Protein AF-A0A957KKW7-F1 (afdb_monomer_lite)

Radius of gyration: 15.67 Å; chains: 1; bounding box: 42×32×41 Å

Secondary structure (DSSP, 8-state):
-----EEE-SSSS------STT--PPP-TT-EEEEEE--EETTTEE--EEEEEEE--HHHHHHHHHH-HHHHHHHHHHHHHHHHTS--PPPTTEEE--SSTT-B---TT-TT--B----

Sequence (119 aa):
IFLNPGHLIHYDEWLSSPIYEGSDIPLASGMVFQVDVIPFSTTYSSTRMEDGVALADARLRQKLAEAYPAAWARIEARRTFMAGVLGIPLPEEVLPLSNMPAIISPFLLAPRQVLALQS

Foldseek 3Di:
DADDQKAWDDVHRHDGRQDDPPRPDDDDAATKIWGWDWDA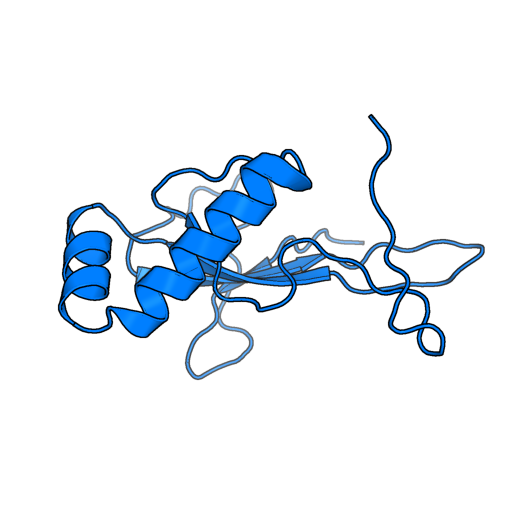DPVLGIWTQIWIKGFHDPVRLVVCCVPPVVQNVVQVVVQCCCCVPQVHHDDPRIGTNDPQHPWTDSPPPCNVDTDHDDD

pLDDT: mean 89.54, std 10.11, range [48.0, 98.69]

Structure (mmCIF, N/CA/C/O backbone):
data_AF-A0A957KKW7-F1
#
_entry.id   AF-A0A957KKW7-F1
#
loop_
_atom_site.group_PDB
_atom_site.id
_atom_site.type_symbol
_atom_site.label_atom_id
_atom_site.label_alt_id
_atom_site.label_comp_id
_atom_site.label_asym_id
_atom_site.label_entity_id
_atom_site.label_seq_id
_atom_site.pdbx_PDB_ins_code
_atom_site.Cartn_x
_atom_site.Cartn_y
_atom_site.Cartn_z
_atom_site.occupancy
_atom_site.B_iso_or_equiv
_atom_site.auth_seq_id
_atom_site.auth_comp_id
_atom_site.auth_asym_id
_atom_site.auth_atom_id
_atom_site.pdbx_PDB_model_num
ATOM 1 N N . ILE A 1 1 ? 19.321 11.014 -3.606 1.00 48.00 1 ILE A N 1
ATOM 2 C CA . ILE A 1 1 ? 17.949 10.501 -3.814 1.00 48.00 1 ILE A CA 1
ATOM 3 C C . ILE A 1 1 ? 17.382 10.290 -2.425 1.00 48.00 1 ILE A C 1
ATOM 5 O O . ILE A 1 1 ? 17.964 9.509 -1.685 1.00 48.00 1 ILE A O 1
ATOM 9 N N . PHE A 1 2 ? 16.372 11.064 -2.029 1.00 60.16 2 PHE A N 1
ATOM 10 C CA . PHE A 1 2 ? 15.641 10.792 -0.792 1.00 60.16 2 PHE A CA 1
ATOM 11 C C . PHE A 1 2 ? 14.684 9.636 -1.089 1.00 60.16 2 PHE A C 1
ATOM 13 O O . PHE A 1 2 ? 13.976 9.681 -2.093 1.00 60.16 2 PHE A O 1
ATOM 20 N N . LEU A 1 3 ? 14.729 8.574 -0.286 1.00 63.72 3 LEU A N 1
ATOM 21 C CA . LEU A 1 3 ? 13.778 7.474 -0.395 1.00 63.72 3 LEU A CA 1
ATOM 22 C C . LEU A 1 3 ? 12.431 7.980 0.130 1.00 63.72 3 LEU A C 1
ATOM 24 O O . LEU A 1 3 ? 12.318 8.257 1.320 1.00 63.72 3 LEU A O 1
ATOM 28 N N . ASN A 1 4 ? 11.439 8.118 -0.748 1.00 73.38 4 ASN A N 1
ATOM 29 C CA . ASN A 1 4 ? 10.044 8.271 -0.350 1.00 73.38 4 ASN A CA 1
ATOM 30 C C . ASN A 1 4 ? 9.372 6.908 -0.547 1.00 73.38 4 ASN A C 1
ATOM 32 O O . ASN A 1 4 ? 9.022 6.584 -1.672 1.00 73.38 4 ASN A O 1
ATOM 36 N N . PRO A 1 5 ? 9.245 6.072 0.491 1.00 80.06 5 PRO A N 1
ATOM 37 C CA . PRO A 1 5 ? 8.602 4.767 0.345 1.00 80.06 5 PRO A CA 1
ATOM 38 C C . PRO A 1 5 ? 7.077 4.880 0.176 1.00 80.06 5 PRO A C 1
ATOM 40 O O . PRO A 1 5 ? 6.417 3.886 -0.130 1.00 80.06 5 PRO A O 1
ATOM 43 N N . GLY A 1 6 ? 6.511 6.071 0.383 1.00 89.94 6 GLY A N 1
ATOM 44 C CA . GLY A 1 6 ? 5.095 6.336 0.218 1.00 89.94 6 GLY A CA 1
ATOM 45 C C . GLY A 1 6 ? 4.608 7.517 1.049 1.00 89.94 6 GLY A C 1
ATOM 46 O O . GLY A 1 6 ? 5.322 8.069 1.889 1.00 89.94 6 GLY A O 1
ATOM 47 N N . HIS A 1 7 ? 3.355 7.894 0.839 1.00 93.94 7 HIS A N 1
ATOM 48 C CA . HIS A 1 7 ? 2.726 9.028 1.505 1.00 93.94 7 HIS A CA 1
ATOM 49 C C . HIS A 1 7 ? 1.245 8.787 1.770 1.00 93.94 7 HIS A C 1
ATOM 51 O O . HIS A 1 7 ? 0.618 7.923 1.163 1.00 93.94 7 HIS A O 1
ATOM 57 N N . LEU A 1 8 ? 0.682 9.576 2.682 1.00 95.75 8 LEU A N 1
ATOM 58 C CA . LEU A 1 8 ? -0.753 9.619 2.905 1.00 95.75 8 LEU A CA 1
ATOM 59 C C . LEU A 1 8 ? -1.464 10.185 1.673 1.00 95.75 8 LEU A C 1
ATOM 61 O O . LEU A 1 8 ? -0.993 11.146 1.055 1.00 95.75 8 LEU A O 1
ATOM 65 N N . ILE A 1 9 ? -2.618 9.594 1.375 1.00 95.44 9 ILE A N 1
ATOM 66 C CA . ILE A 1 9 ? -3.528 9.994 0.299 1.00 95.44 9 ILE A CA 1
ATOM 67 C C . ILE A 1 9 ? -4.945 10.164 0.842 1.00 95.44 9 ILE A C 1
ATOM 69 O O . ILE A 1 9 ? -5.341 9.504 1.807 1.00 95.44 9 ILE A O 1
ATOM 73 N N . HIS A 1 10 ? -5.727 11.040 0.216 1.00 92.88 10 HIS A N 1
ATOM 74 C CA . HIS A 1 10 ? -7.162 11.167 0.467 1.00 92.88 10 HIS A CA 1
ATOM 75 C C . HIS A 1 10 ? -7.849 11.766 -0.772 1.00 92.88 10 HIS A C 1
ATOM 77 O O . HIS A 1 10 ? -7.679 11.275 -1.881 1.00 92.88 10 HIS A O 1
ATOM 83 N N . TYR A 1 11 ? -8.624 12.837 -0.597 1.00 92.75 11 TYR A N 1
ATOM 84 C CA . TYR A 1 11 ? -9.139 13.664 -1.691 1.00 92.75 11 TYR A CA 1
ATOM 85 C C . TYR A 1 11 ? -8.039 14.478 -2.380 1.00 92.75 11 TYR A C 1
ATOM 87 O O . TYR A 1 11 ? -8.268 14.983 -3.474 1.00 92.75 11 TYR A O 1
ATOM 95 N N . ASP A 1 12 ? -6.877 14.600 -1.737 1.00 92.12 12 ASP A N 1
ATOM 96 C CA . ASP A 1 12 ? -5.642 15.082 -2.342 1.00 92.12 12 ASP A CA 1
ATOM 97 C C . ASP A 1 12 ? -4.718 13.884 -2.600 1.00 92.12 12 ASP A C 1
ATOM 99 O O . ASP A 1 12 ? -4.719 12.917 -1.825 1.00 92.12 12 ASP A O 1
ATOM 103 N N . GLU A 1 13 ? -3.945 13.966 -3.681 1.00 88.12 13 GLU A N 1
ATOM 104 C CA . GLU A 1 13 ? -2.938 12.973 -4.034 1.00 88.12 13 GLU A CA 1
ATOM 105 C C . GLU A 1 13 ? -1.824 12.971 -2.992 1.00 88.12 13 GLU A C 1
ATOM 107 O O . GLU A 1 13 ? -1.450 11.901 -2.533 1.00 88.12 13 GLU A O 1
ATOM 112 N N . TRP A 1 14 ? -1.337 14.135 -2.545 1.00 91.00 14 TRP A N 1
ATOM 113 C CA . TRP A 1 14 ? -0.183 14.183 -1.647 1.00 91.00 14 TRP A CA 1
ATOM 114 C C . TRP A 1 14 ? -0.437 15.021 -0.397 1.00 91.00 14 TRP A C 1
ATOM 116 O O . TRP A 1 14 ? -0.319 16.243 -0.406 1.00 91.00 14 TRP A O 1
ATOM 126 N N . LEU A 1 15 ? -0.761 14.348 0.712 1.00 91.31 15 LEU A N 1
ATOM 127 C CA . LEU A 1 15 ? -1.001 15.019 1.993 1.00 91.31 15 LEU A CA 1
ATOM 128 C C . LEU A 1 15 ? 0.295 15.253 2.779 1.00 91.31 15 LEU A C 1
ATOM 130 O O . LEU A 1 15 ? 0.697 16.385 3.034 1.00 91.31 15 LEU A O 1
ATOM 134 N N . SER A 1 16 ? 0.926 14.165 3.218 1.00 89.88 16 SER A N 1
ATOM 135 C CA . SER A 1 16 ? 2.176 14.161 3.980 1.00 89.88 16 SER A CA 1
ATOM 136 C C . SER A 1 16 ? 2.739 12.741 4.035 1.00 89.88 16 SER A C 1
ATOM 138 O O . SER A 1 16 ? 2.011 11.772 3.818 1.00 89.88 16 SER A O 1
ATOM 140 N N . SER A 1 17 ? 4.032 12.586 4.325 1.00 91.69 17 SER A N 1
ATOM 141 C CA . SER A 1 17 ? 4.619 11.265 4.562 1.00 91.69 17 SER A CA 1
ATOM 142 C C . SER A 1 17 ? 5.040 11.121 6.025 1.00 91.69 17 SER A C 1
ATOM 144 O O . SER A 1 17 ? 5.938 11.842 6.463 1.00 91.69 17 SER A O 1
ATOM 146 N N . PRO A 1 18 ? 4.434 10.190 6.787 1.00 92.00 18 PRO A N 1
ATOM 147 C CA . PRO A 1 18 ? 4.941 9.800 8.096 1.00 92.00 18 PRO A CA 1
ATOM 148 C C . PRO A 1 18 ? 6.099 8.793 7.993 1.00 92.00 18 PRO A C 1
ATOM 150 O O . PRO A 1 18 ? 6.545 8.290 9.020 1.00 92.00 18 PRO A O 1
ATOM 153 N N . ILE A 1 19 ? 6.573 8.453 6.786 1.00 89.94 19 ILE A N 1
ATOM 154 C CA . ILE A 1 19 ? 7.589 7.419 6.577 1.00 89.94 19 ILE A CA 1
ATOM 155 C C . ILE A 1 19 ? 8.925 8.066 6.207 1.00 89.94 19 ILE A C 1
ATOM 157 O O . ILE A 1 19 ? 9.193 8.390 5.053 1.00 89.94 19 ILE A O 1
ATOM 161 N N . TYR A 1 20 ? 9.777 8.234 7.210 1.00 87.69 20 TYR A N 1
AT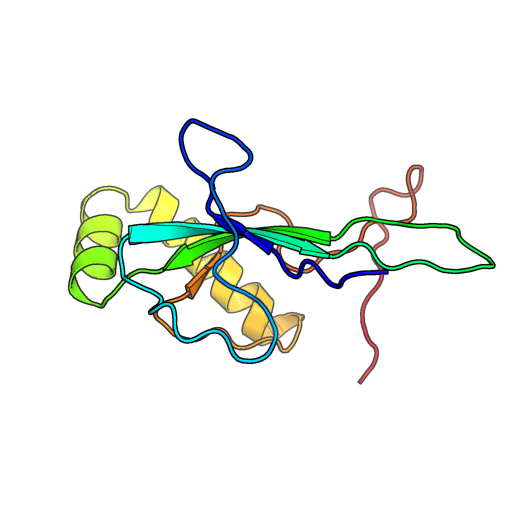OM 162 C CA . TYR A 1 20 ? 11.148 8.717 7.074 1.00 87.69 20 TYR A CA 1
ATOM 163 C C . TYR A 1 20 ? 12.018 8.131 8.193 1.00 87.69 20 TYR A C 1
ATOM 165 O O . TYR A 1 20 ? 11.512 7.579 9.174 1.00 87.69 20 TYR A O 1
ATOM 173 N N . GLU A 1 21 ? 13.339 8.215 8.034 1.00 87.94 21 GLU A N 1
ATOM 174 C CA . GLU A 1 21 ? 14.289 7.696 9.019 1.00 87.94 21 GLU A CA 1
ATOM 175 C C . GLU A 1 21 ? 14.094 8.376 10.383 1.00 87.94 21 GLU A C 1
ATOM 177 O O . GLU A 1 21 ? 14.138 9.599 10.490 1.00 87.94 21 GLU A O 1
ATOM 182 N N . GLY A 1 22 ? 13.860 7.574 11.425 1.00 91.00 22 GLY A N 1
ATOM 183 C CA . GLY A 1 22 ? 13.615 8.079 12.778 1.00 91.00 22 GLY A CA 1
ATOM 184 C C . GLY A 1 22 ? 12.222 8.678 13.007 1.00 91.00 22 GLY A C 1
ATOM 185 O O . GLY A 1 22 ? 12.046 9.380 13.998 1.00 91.00 22 GLY A O 1
ATOM 186 N N . SER A 1 23 ? 11.245 8.424 12.125 1.00 91.19 23 SER A N 1
ATOM 187 C CA . SER A 1 23 ? 9.868 8.899 12.316 1.00 91.19 23 SER A CA 1
ATOM 188 C C . SER A 1 23 ? 9.253 8.391 13.622 1.00 91.19 23 SER A C 1
ATOM 190 O O . SER A 1 23 ? 9.244 7.191 13.900 1.00 91.19 23 SER A O 1
ATOM 192 N N . ASP A 1 24 ? 8.712 9.323 14.403 1.00 95.00 24 ASP A N 1
ATOM 193 C CA . ASP A 1 24 ? 7.942 9.104 15.627 1.00 95.00 24 ASP A CA 1
ATOM 194 C C . ASP A 1 24 ? 6.433 9.327 15.415 1.00 95.00 24 ASP A C 1
ATOM 196 O O . ASP A 1 24 ? 5.645 9.244 16.360 1.00 95.00 24 ASP A O 1
ATOM 200 N N . ILE A 1 25 ? 6.012 9.581 14.170 1.00 94.00 25 ILE A N 1
ATOM 201 C CA . ILE A 1 25 ? 4.609 9.807 13.828 1.00 94.00 25 ILE A CA 1
ATOM 202 C C . ILE A 1 25 ? 3.865 8.464 13.859 1.00 94.00 25 ILE A C 1
ATOM 204 O O . ILE A 1 25 ? 4.179 7.564 13.073 1.00 94.00 25 ILE A O 1
ATOM 208 N N . PRO A 1 26 ? 2.849 8.303 14.726 1.00 94.19 26 PRO A N 1
ATOM 209 C CA . PRO A 1 26 ? 2.132 7.044 14.839 1.00 94.19 26 PRO A CA 1
ATOM 210 C C . PRO A 1 26 ? 1.271 6.785 13.601 1.00 94.19 26 PRO A C 1
ATOM 212 O O . PRO A 1 26 ? 0.518 7.650 13.145 1.00 94.19 26 PRO A O 1
ATOM 215 N N . LEU A 1 27 ? 1.330 5.551 13.105 1.00 95.06 27 LEU A N 1
ATOM 216 C CA . LEU A 1 27 ? 0.408 5.059 12.089 1.00 95.06 27 LEU A CA 1
ATOM 217 C C . LEU A 1 27 ? -0.898 4.617 12.751 1.00 95.06 27 LEU A C 1
ATOM 219 O O . LEU A 1 27 ? -0.882 3.940 13.780 1.00 95.06 27 LEU A O 1
ATOM 223 N N . ALA A 1 28 ? -2.032 4.995 12.166 1.00 96.38 28 ALA A N 1
ATOM 224 C CA . ALA A 1 28 ? -3.341 4.775 12.767 1.00 96.38 28 ALA A CA 1
ATOM 225 C C . ALA A 1 28 ? -4.350 4.165 11.790 1.00 96.38 28 ALA A C 1
ATOM 227 O O . ALA A 1 28 ? -4.300 4.369 10.577 1.00 96.38 28 ALA A O 1
ATOM 228 N N . SER A 1 29 ? -5.315 3.448 12.364 1.00 98.25 29 SER A N 1
ATOM 229 C CA . SER A 1 29 ? -6.504 2.952 11.670 1.00 98.25 29 SER A CA 1
ATOM 230 C C . SER A 1 29 ? -7.239 4.094 10.960 1.00 98.25 29 SER A C 1
ATOM 232 O O . SER A 1 29 ? -7.460 5.158 11.538 1.00 98.25 29 SER A O 1
ATOM 234 N N . GLY A 1 30 ? -7.616 3.872 9.702 1.00 97.12 30 GLY A N 1
ATOM 235 C CA . GLY A 1 30 ? -8.246 4.857 8.825 1.00 97.12 30 GLY A CA 1
ATOM 236 C C . GLY A 1 30 ? -7.273 5.642 7.942 1.00 97.12 30 GLY A C 1
ATOM 237 O O . GLY A 1 30 ? -7.727 6.308 7.014 1.00 97.12 30 GLY A O 1
ATOM 238 N N . MET A 1 31 ? -5.959 5.554 8.172 1.00 97.25 31 MET A N 1
ATOM 239 C CA . MET A 1 31 ? -4.977 6.134 7.255 1.00 97.25 31 MET A CA 1
ATOM 240 C C . MET A 1 31 ? -4.922 5.347 5.943 1.00 97.25 31 MET A C 1
ATOM 242 O O . MET A 1 31 ? -4.950 4.115 5.942 1.00 97.25 31 MET A O 1
ATOM 246 N N . VAL A 1 32 ? -4.805 6.066 4.828 1.00 97.12 32 VAL A N 1
ATOM 247 C CA . VAL A 1 32 ? -4.644 5.494 3.488 1.00 97.12 32 VAL A CA 1
ATOM 248 C C . VAL A 1 32 ? -3.337 6.005 2.908 1.00 97.12 32 VAL A C 1
ATOM 250 O O . VAL A 1 32 ? -3.036 7.192 3.006 1.00 97.12 32 VAL A O 1
ATOM 253 N N . PHE A 1 33 ? -2.570 5.098 2.323 1.00 95.88 33 PHE A N 1
ATOM 254 C CA . PHE A 1 33 ? -1.251 5.354 1.779 1.00 95.88 33 PHE A CA 1
ATOM 255 C C . PHE A 1 33 ? -1.198 5.008 0.302 1.00 95.88 33 PHE A C 1
ATOM 257 O O . PHE A 1 33 ? -1.767 4.004 -0.131 1.00 95.88 33 PHE A O 1
ATOM 264 N N . GLN A 1 34 ? -0.431 5.803 -0.427 1.00 94.25 34 GLN A N 1
ATOM 265 C CA . GLN A 1 34 ? 0.202 5.391 -1.662 1.00 94.25 34 GLN A CA 1
ATOM 266 C C . GLN A 1 34 ? 1.608 4.915 -1.318 1.00 94.25 34 GLN A C 1
ATOM 268 O O . GLN A 1 34 ? 2.416 5.666 -0.778 1.00 94.25 34 GLN A O 1
ATOM 273 N N . VAL A 1 35 ? 1.877 3.650 -1.602 1.00 92.25 35 VAL A N 1
ATOM 274 C CA . VAL A 1 35 ? 3.226 3.119 -1.768 1.00 92.25 35 VAL A CA 1
ATOM 275 C C . VAL A 1 35 ? 3.745 3.670 -3.088 1.00 92.25 35 VAL A C 1
ATOM 277 O O . VAL A 1 35 ? 3.050 3.554 -4.094 1.00 92.25 35 VAL A O 1
ATOM 280 N N . ASP A 1 36 ? 4.929 4.274 -3.077 1.00 89.12 36 ASP A N 1
ATOM 281 C CA . ASP A 1 36 ? 5.501 4.973 -4.233 1.00 89.12 36 ASP A CA 1
ATOM 282 C C . ASP A 1 36 ? 6.960 4.548 -4.437 1.00 89.12 36 ASP A C 1
ATOM 284 O O . ASP A 1 36 ? 7.909 5.215 -4.027 1.00 89.12 36 ASP A O 1
ATOM 288 N N . VAL A 1 37 ? 7.156 3.350 -4.992 1.00 86.38 37 VAL A N 1
ATOM 289 C CA . VAL A 1 37 ? 8.488 2.759 -5.156 1.00 86.38 37 VAL A CA 1
ATOM 290 C C . VAL A 1 37 ? 8.904 2.831 -6.620 1.00 86.38 37 VAL A C 1
ATOM 292 O O . VAL A 1 37 ? 8.332 2.175 -7.488 1.00 86.38 37 VAL A O 1
ATOM 295 N N . ILE A 1 38 ? 9.959 3.599 -6.895 1.00 85.56 38 ILE A N 1
ATOM 296 C CA . ILE A 1 38 ? 10.468 3.839 -8.252 1.00 85.56 38 ILE A CA 1
ATOM 297 C C . ILE A 1 38 ? 11.881 3.251 -8.387 1.00 85.56 38 ILE A C 1
ATOM 299 O O . ILE A 1 38 ? 12.872 3.954 -8.157 1.00 85.56 38 ILE A O 1
ATOM 303 N N . PRO A 1 39 ? 12.023 1.958 -8.731 1.00 79.31 39 PRO A N 1
ATOM 304 C CA . PRO A 1 39 ? 13.328 1.379 -9.017 1.00 79.31 39 PRO A CA 1
ATOM 305 C C . PRO A 1 39 ? 13.951 2.006 -10.269 1.00 79.31 39 PRO A C 1
ATOM 307 O O . PRO A 1 39 ? 13.276 2.282 -11.264 1.00 79.31 39 PRO A O 1
ATOM 310 N N . PHE A 1 40 ? 15.271 2.183 -10.232 1.00 84.56 40 PHE A N 1
ATOM 311 C CA . PHE A 1 40 ? 16.060 2.706 -11.343 1.00 84.56 40 PHE A CA 1
ATOM 312 C C . PHE A 1 40 ? 17.150 1.715 -11.762 1.00 84.56 40 PHE A C 1
ATOM 314 O O . PHE A 1 40 ? 17.884 1.190 -10.926 1.00 84.56 40 PHE A O 1
ATOM 321 N N . SER A 1 41 ? 17.286 1.507 -13.071 1.00 82.38 41 SER A N 1
ATOM 322 C CA . SER A 1 41 ? 18.373 0.764 -13.705 1.00 82.38 41 SER A CA 1
ATOM 323 C C . SER A 1 41 ? 19.100 1.658 -14.709 1.00 82.38 41 SER A C 1
ATOM 325 O O . SER A 1 41 ? 18.470 2.315 -15.533 1.00 82.38 41 SER A O 1
ATOM 327 N N . THR A 1 42 ? 20.433 1.634 -14.715 1.00 88.12 42 THR A N 1
ATOM 328 C CA . THR A 1 42 ? 21.229 2.318 -15.752 1.00 88.12 42 THR A CA 1
ATOM 329 C C . THR A 1 42 ? 21.073 1.681 -17.136 1.00 88.12 42 THR A C 1
ATOM 331 O O . THR A 1 42 ? 21.320 2.344 -18.138 1.00 88.12 42 THR A O 1
ATOM 334 N N . THR A 1 43 ? 20.651 0.415 -17.206 1.00 87.00 43 THR A N 1
ATOM 335 C CA . THR A 1 43 ? 20.418 -0.317 -18.460 1.00 87.00 43 THR A CA 1
ATOM 336 C C . THR A 1 43 ? 18.980 -0.168 -18.951 1.00 87.00 43 THR A C 1
ATOM 338 O O . THR A 1 43 ? 18.760 0.023 -20.143 1.00 87.00 43 THR A O 1
ATOM 341 N N . TYR A 1 44 ? 18.004 -0.251 -18.041 1.00 79.38 44 TYR A N 1
ATOM 342 C CA . TYR A 1 44 ? 16.577 -0.333 -18.385 1.00 79.38 44 TYR A CA 1
ATOM 343 C C . TYR A 1 44 ? 15.760 0.906 -17.990 1.00 79.38 44 TYR A C 1
ATOM 345 O O . TYR A 1 44 ? 14.540 0.896 -18.125 1.00 79.38 44 TYR A O 1
ATOM 353 N N . SER A 1 45 ? 16.416 1.984 -17.544 1.00 84.81 45 SER A N 1
ATOM 354 C CA . SER A 1 45 ? 15.775 3.187 -16.994 1.00 84.81 45 SER A CA 1
ATOM 355 C C . SER A 1 45 ? 14.942 2.887 -15.734 1.00 84.81 45 SER A C 1
ATOM 357 O O . SER A 1 45 ? 15.188 1.898 -15.036 1.00 84.81 45 SER A O 1
ATOM 359 N N . SER A 1 46 ? 14.009 3.774 -15.383 1.00 84.19 46 SER A N 1
ATOM 360 C CA . SER A 1 46 ? 13.091 3.593 -14.260 1.00 84.19 46 SER A CA 1
ATOM 361 C C . SER A 1 46 ? 11.784 2.915 -14.654 1.00 84.19 46 SER A C 1
ATOM 363 O O . SER A 1 46 ? 11.283 3.025 -15.773 1.00 84.19 46 SER A O 1
ATOM 365 N N . THR A 1 47 ? 11.198 2.244 -13.673 1.00 84.69 47 THR A N 1
ATOM 366 C CA . THR A 1 47 ? 9.817 1.760 -13.700 1.00 84.69 47 THR A CA 1
ATOM 367 C C . THR A 1 47 ? 9.181 2.062 -12.346 1.00 84.69 47 THR A C 1
ATOM 369 O O . THR A 1 47 ? 9.880 2.485 -11.426 1.00 84.69 47 THR A O 1
ATOM 372 N N . ARG A 1 48 ? 7.861 1.930 -12.233 1.00 84.62 48 ARG A N 1
ATOM 373 C CA . ARG A 1 48 ? 7.107 2.286 -11.027 1.00 84.62 48 ARG A CA 1
ATOM 374 C C . ARG A 1 48 ? 6.418 1.058 -10.460 1.00 84.62 48 ARG A C 1
ATOM 376 O O . ARG A 1 48 ? 5.910 0.226 -11.211 1.00 84.62 48 ARG A O 1
ATOM 383 N N . MET A 1 49 ? 6.406 0.991 -9.141 1.00 86.56 49 MET A N 1
ATOM 384 C CA . MET A 1 49 ? 5.589 0.104 -8.334 1.00 86.56 49 MET A CA 1
ATOM 385 C C . MET A 1 49 ? 4.816 0.994 -7.368 1.00 86.56 49 MET A C 1
ATOM 387 O O . MET A 1 49 ? 5.345 1.422 -6.342 1.00 86.56 49 MET A O 1
ATOM 391 N N . GLU A 1 50 ? 3.587 1.316 -7.747 1.00 88.94 50 GLU A N 1
ATOM 392 C CA . GLU A 1 50 ? 2.712 2.201 -6.987 1.00 88.94 50 GLU A CA 1
ATOM 393 C C . GLU A 1 50 ? 1.474 1.429 -6.543 1.00 88.94 50 GLU A C 1
ATOM 395 O O . GLU A 1 50 ? 0.814 0.784 -7.360 1.00 88.94 50 GLU A O 1
ATOM 400 N N . ASP A 1 51 ? 1.149 1.496 -5.253 1.00 91.75 51 ASP A N 1
ATOM 401 C CA . ASP A 1 51 ? 0.027 0.756 -4.681 1.00 91.75 51 ASP A CA 1
ATOM 402 C C . ASP A 1 51 ? -0.731 1.556 -3.632 1.00 91.75 51 ASP A C 1
ATOM 404 O O . ASP A 1 51 ? -0.148 2.206 -2.774 1.00 91.75 51 ASP A O 1
ATOM 408 N N . GLY A 1 52 ? -2.057 1.428 -3.632 1.00 94.25 52 GLY A N 1
ATOM 409 C CA . GLY A 1 52 ? -2.891 1.912 -2.536 1.00 94.25 52 GLY A CA 1
ATOM 410 C C . GLY A 1 52 ? -3.011 0.874 -1.421 1.00 94.25 52 GLY A C 1
ATOM 411 O O . GLY A 1 52 ? -3.413 -0.266 -1.686 1.00 94.25 52 GLY A O 1
ATOM 412 N N . VAL A 1 53 ? -2.752 1.275 -0.176 1.00 96.56 53 VAL A N 1
ATOM 413 C CA . VAL A 1 53 ? -3.045 0.474 1.024 1.00 96.56 53 VAL A CA 1
ATOM 414 C C . VAL A 1 53 ? -3.797 1.298 2.064 1.00 96.56 53 VAL A C 1
ATOM 416 O O . VAL A 1 53 ? -3.572 2.496 2.198 1.00 96.56 53 VAL A O 1
ATOM 419 N N . ALA A 1 54 ? -4.685 0.663 2.824 1.00 97.56 54 ALA A N 1
ATOM 420 C CA . ALA A 1 54 ? -5.304 1.278 3.997 1.00 97.56 54 ALA A CA 1
ATOM 421 C C . ALA A 1 54 ? -4.881 0.555 5.273 1.00 97.56 54 ALA A C 1
ATOM 423 O O . ALA A 1 54 ? -4.725 -0.665 5.271 1.00 97.56 54 ALA A O 1
ATOM 424 N N . LEU A 1 55 ? -4.747 1.304 6.363 1.00 98.06 55 LEU A N 1
ATOM 425 C CA . LEU A 1 55 ? -4.591 0.748 7.698 1.00 98.06 55 LEU A CA 1
ATOM 426 C C . LEU A 1 55 ? -5.956 0.619 8.362 1.00 98.06 55 LEU A C 1
ATOM 428 O O . LEU A 1 55 ? -6.735 1.572 8.389 1.00 98.06 55 LEU A O 1
ATOM 432 N N . ALA A 1 56 ? -6.254 -0.549 8.915 1.00 98.44 56 ALA A N 1
ATOM 433 C CA . ALA A 1 56 ? -7.522 -0.809 9.573 1.00 98.44 56 ALA A CA 1
ATOM 434 C C . ALA A 1 56 ? -7.348 -1.721 10.785 1.00 98.44 56 ALA A C 1
ATOM 436 O O . ALA A 1 56 ? -6.974 -2.888 10.670 1.00 98.44 56 ALA A O 1
ATOM 437 N N . ASP A 1 57 ? -7.700 -1.204 11.958 1.00 98.62 57 ASP A N 1
ATOM 438 C CA . ASP A 1 57 ? -7.851 -2.034 13.149 1.00 98.62 57 ASP A CA 1
ATOM 439 C C . ASP A 1 57 ? -8.968 -3.085 12.975 1.00 98.62 57 ASP A C 1
ATOM 441 O O . ASP A 1 57 ? -9.740 -3.076 12.010 1.00 98.62 57 ASP A O 1
ATOM 445 N N . ALA A 1 58 ? -9.077 -4.007 13.933 1.00 98.56 58 ALA A N 1
ATOM 446 C CA . ALA A 1 58 ? -10.072 -5.079 13.897 1.00 98.56 58 ALA A CA 1
ATOM 447 C C . ALA A 1 58 ? -11.520 -4.569 13.749 1.00 98.56 58 ALA A C 1
ATOM 449 O O . ALA A 1 58 ? -12.310 -5.158 13.009 1.00 98.56 58 ALA A O 1
ATOM 450 N N . ARG A 1 59 ? -11.869 -3.450 14.398 1.00 98.62 59 ARG A N 1
ATOM 451 C CA . ARG A 1 59 ? -13.218 -2.873 14.338 1.00 98.62 59 ARG A CA 1
ATOM 452 C C . ARG A 1 59 ? -13.501 -2.299 12.952 1.00 98.62 59 ARG A C 1
ATOM 454 O O . ARG A 1 59 ? -14.593 -2.501 12.423 1.00 98.62 59 ARG A O 1
ATOM 461 N N . LEU A 1 60 ? -12.550 -1.577 12.358 1.00 98.62 60 LEU A N 1
ATOM 462 C CA . LEU A 1 60 ? -12.707 -1.019 11.017 1.00 98.62 60 LEU A CA 1
ATOM 463 C C . LEU A 1 60 ? -12.768 -2.129 9.961 1.00 98.62 60 LEU A C 1
ATOM 465 O O . LEU A 1 60 ? -13.628 -2.068 9.085 1.00 98.62 60 LEU A O 1
ATOM 469 N N . ARG A 1 61 ? -11.941 -3.175 10.085 1.00 98.69 61 ARG A N 1
ATOM 470 C CA . ARG A 1 61 ? -12.005 -4.360 9.213 1.00 98.69 61 ARG A CA 1
ATOM 471 C C . ARG A 1 61 ? -13.380 -5.020 9.244 1.00 98.69 61 ARG A C 1
ATOM 473 O O . ARG A 1 61 ? -13.964 -5.233 8.186 1.00 98.69 61 ARG A O 1
ATOM 480 N N . GLN A 1 62 ? -13.937 -5.253 10.435 1.00 98.62 62 GLN A N 1
ATOM 481 C CA . GLN A 1 62 ? -15.281 -5.817 10.573 1.00 98.62 62 GLN A CA 1
ATOM 482 C C . GLN A 1 62 ? -16.337 -4.940 9.884 1.00 98.62 62 GLN A C 1
ATOM 484 O O . GLN A 1 62 ? -17.117 -5.430 9.069 1.00 98.62 62 GLN A O 1
ATOM 489 N N . LYS A 1 63 ? -16.322 -3.626 10.141 1.00 98.69 63 LYS A N 1
ATOM 490 C CA . LYS A 1 63 ? -17.264 -2.692 9.506 1.00 98.69 63 LYS A CA 1
ATOM 491 C C . LYS A 1 63 ? -17.147 -2.683 7.980 1.00 98.69 63 LYS A C 1
ATOM 493 O O . LYS A 1 63 ? -18.164 -2.588 7.300 1.00 98.69 63 LYS A O 1
ATOM 498 N N . LEU A 1 64 ? -15.928 -2.748 7.440 1.00 98.25 64 LEU A N 1
ATOM 499 C CA . LEU A 1 64 ? -15.694 -2.800 5.995 1.00 98.25 64 LEU A CA 1
ATOM 500 C C . LEU A 1 64 ? -16.209 -4.109 5.390 1.00 98.25 64 LEU A C 1
ATOM 502 O O . LEU A 1 64 ? -16.839 -4.071 4.334 1.00 98.25 64 LEU A O 1
ATOM 506 N N . ALA A 1 65 ? -15.983 -5.238 6.064 1.00 98.44 65 ALA A N 1
ATOM 507 C CA . ALA A 1 65 ? -16.470 -6.544 5.635 1.00 98.44 65 ALA A CA 1
ATOM 508 C C . ALA A 1 65 ? -18.005 -6.606 5.587 1.00 98.44 65 ALA A C 1
ATOM 510 O O . ALA A 1 65 ? -18.569 -7.102 4.613 1.00 98.44 65 ALA A O 1
ATOM 511 N N . GLU A 1 66 ? -18.674 -6.057 6.604 1.00 98.69 66 GLU A N 1
ATOM 512 C CA . GLU A 1 66 ? -20.137 -6.020 6.699 1.00 98.69 66 GLU A CA 1
ATOM 513 C C . GLU A 1 66 ? -20.764 -5.047 5.691 1.00 98.69 66 GLU A C 1
ATOM 515 O O . GLU A 1 66 ? -21.711 -5.401 4.989 1.00 98.69 66 GLU A O 1
ATOM 520 N N . ALA A 1 67 ? -20.240 -3.820 5.595 1.00 98.62 67 ALA A N 1
ATOM 521 C CA . ALA A 1 67 ? -20.824 -2.778 4.749 1.00 98.62 67 ALA A CA 1
ATOM 522 C C . ALA A 1 67 ? -20.481 -2.941 3.259 1.00 98.62 67 ALA A C 1
ATOM 524 O O . ALA A 1 67 ? -21.281 -2.575 2.398 1.00 98.62 67 ALA A O 1
ATOM 525 N N . TYR A 1 68 ? -19.298 -3.478 2.942 1.00 98.38 68 TYR A N 1
ATOM 526 C CA . TYR A 1 68 ? -18.771 -3.557 1.578 1.00 98.38 68 TYR A CA 1
ATOM 527 C C . TYR A 1 68 ? -18.207 -4.952 1.254 1.00 98.38 68 TYR A C 1
ATOM 529 O O . TYR A 1 68 ? -17.032 -5.078 0.888 1.00 98.38 68 TYR A O 1
ATOM 537 N N . PRO A 1 69 ? -19.034 -6.014 1.296 1.00 98.50 69 PRO A N 1
ATOM 538 C CA . PRO A 1 69 ? -18.568 -7.398 1.173 1.00 98.50 69 PRO A CA 1
ATOM 539 C C . PRO A 1 69 ? -17.834 -7.681 -0.146 1.00 98.50 69 PRO A C 1
ATOM 541 O O . PRO A 1 69 ? -16.852 -8.417 -0.170 1.00 98.50 69 PRO A O 1
ATOM 544 N N . ALA A 1 70 ? -18.243 -7.047 -1.251 1.00 98.44 70 ALA A N 1
ATOM 545 C CA . ALA A 1 70 ? -17.566 -7.200 -2.540 1.00 98.44 70 ALA A CA 1
ATOM 546 C C . ALA A 1 70 ? -16.172 -6.546 -2.571 1.00 98.44 70 ALA A C 1
ATOM 548 O O . ALA A 1 70 ? -15.269 -7.048 -3.239 1.00 98.44 70 ALA A O 1
ATOM 549 N N . ALA A 1 71 ? -15.988 -5.414 -1.883 1.00 97.50 71 ALA A N 1
ATOM 550 C CA . ALA A 1 71 ? -14.676 -4.782 -1.757 1.00 97.50 71 ALA A CA 1
ATOM 551 C C . ALA A 1 71 ? -13.777 -5.595 -0.823 1.00 97.50 71 ALA A C 1
ATOM 553 O O . ALA A 1 71 ? -12.624 -5.853 -1.162 1.00 97.50 71 ALA A O 1
ATOM 554 N N . TRP A 1 72 ? -14.338 -6.069 0.290 1.00 98.50 72 TRP A N 1
ATOM 555 C CA . TRP A 1 72 ? -13.661 -6.952 1.229 1.00 98.50 72 TRP A CA 1
ATOM 556 C C . TRP A 1 72 ? -13.157 -8.235 0.560 1.00 98.50 72 TRP A C 1
ATOM 558 O O . TRP A 1 72 ? -11.984 -8.568 0.685 1.00 98.50 72 TRP A O 1
ATOM 568 N N . ALA A 1 73 ? -13.982 -8.889 -0.263 1.00 98.50 73 ALA A N 1
ATOM 569 C CA . ALA A 1 73 ? -13.570 -10.071 -1.021 1.00 98.50 73 ALA A CA 1
ATOM 570 C C . ALA A 1 73 ? -12.366 -9.804 -1.946 1.00 98.50 73 ALA A C 1
ATOM 572 O O . ALA A 1 73 ? -11.487 -10.655 -2.073 1.00 98.50 73 ALA A O 1
ATOM 573 N N . ARG A 1 74 ? -12.282 -8.616 -2.569 1.00 98.12 74 ARG A N 1
ATOM 574 C CA . ARG A 1 74 ? -11.105 -8.232 -3.373 1.00 98.12 74 ARG A CA 1
ATOM 575 C C . ARG A 1 74 ? -9.869 -8.004 -2.510 1.00 98.12 74 ARG A C 1
ATOM 577 O O . ARG A 1 74 ? -8.783 -8.401 -2.918 1.00 98.12 74 ARG A O 1
ATOM 584 N N . ILE A 1 75 ? -10.024 -7.366 -1.349 1.00 98.19 75 ILE A N 1
ATOM 585 C CA . ILE A 1 75 ? -8.933 -7.155 -0.387 1.00 98.19 75 ILE A CA 1
ATOM 586 C C . ILE A 1 75 ? -8.366 -8.509 0.052 1.00 98.19 75 ILE A C 1
ATOM 588 O O . ILE A 1 75 ? -7.164 -8.728 -0.070 1.00 98.19 75 ILE A O 1
ATOM 592 N N . GLU A 1 76 ? -9.226 -9.443 0.457 1.00 98.12 76 GLU A N 1
ATOM 593 C CA . GLU A 1 76 ? -8.815 -10.788 0.872 1.00 98.12 76 GLU A CA 1
ATOM 594 C C . GLU A 1 76 ? -8.134 -11.556 -0.266 1.00 98.12 76 GLU A C 1
ATOM 596 O O . GLU A 1 76 ? -7.044 -12.092 -0.078 1.00 98.12 76 GLU A O 1
ATOM 601 N N . ALA A 1 77 ? -8.698 -11.532 -1.479 1.00 97.81 77 ALA A N 1
ATOM 602 C CA . ALA A 1 77 ? -8.087 -12.184 -2.639 1.00 97.81 77 ALA A CA 1
ATOM 603 C C . ALA A 1 77 ? -6.675 -11.645 -2.938 1.00 97.81 77 ALA A C 1
ATOM 605 O O . ALA A 1 77 ? -5.762 -12.414 -3.244 1.00 97.81 77 ALA A O 1
ATOM 606 N N . ARG A 1 78 ? -6.471 -10.329 -2.809 1.00 97.31 78 ARG A N 1
ATOM 607 C CA . ARG A 1 78 ? -5.151 -9.700 -2.967 1.00 97.31 78 ARG A CA 1
ATOM 608 C C . ARG A 1 78 ? -4.197 -10.107 -1.853 1.00 97.31 78 ARG A C 1
ATOM 610 O O . ARG A 1 78 ? -3.051 -10.421 -2.149 1.00 97.31 78 ARG A O 1
ATOM 617 N N . ARG A 1 79 ? -4.657 -10.162 -0.598 1.00 97.00 79 ARG A N 1
ATOM 618 C CA . ARG A 1 79 ? -3.846 -10.653 0.530 1.00 97.00 79 ARG A CA 1
ATOM 619 C C . ARG A 1 79 ? -3.399 -12.096 0.300 1.00 97.00 79 ARG A C 1
ATOM 621 O O . ARG A 1 79 ? -2.220 -12.395 0.467 1.00 97.00 79 ARG A O 1
ATOM 628 N N . THR A 1 80 ? -4.302 -12.969 -0.153 1.00 96.50 80 THR A N 1
ATOM 629 C CA . THR A 1 80 ? -3.970 -14.353 -0.521 1.00 96.50 80 THR A CA 1
ATOM 630 C C . THR A 1 80 ? -2.942 -14.408 -1.647 1.00 96.50 80 THR A C 1
ATOM 632 O O . THR A 1 80 ? -1.985 -15.171 -1.554 1.00 96.50 80 THR A O 1
ATOM 635 N N . PHE A 1 81 ? -3.100 -13.590 -2.690 1.00 94.44 81 PHE A N 1
ATOM 636 C CA . PHE A 1 81 ? -2.144 -13.521 -3.795 1.00 94.44 81 PHE A CA 1
ATOM 637 C C . PHE A 1 81 ? -0.756 -13.056 -3.332 1.00 94.44 81 PHE A C 1
ATOM 639 O O . PHE A 1 81 ? 0.239 -13.719 -3.619 1.00 94.44 81 PHE A O 1
ATOM 646 N N . MET A 1 82 ? -0.678 -11.962 -2.571 1.00 93.88 82 MET A N 1
ATOM 647 C CA . MET A 1 82 ? 0.595 -11.437 -2.074 1.00 93.88 82 MET A CA 1
ATOM 648 C C . MET A 1 82 ? 1.311 -12.452 -1.177 1.00 93.88 82 MET A C 1
ATOM 650 O O . MET A 1 82 ? 2.493 -12.709 -1.379 1.00 93.88 82 MET A O 1
ATOM 654 N N . ALA A 1 83 ? 0.600 -13.097 -0.250 1.00 94.94 83 ALA A N 1
ATOM 655 C CA . ALA A 1 83 ? 1.203 -14.084 0.641 1.00 94.94 83 ALA A CA 1
ATOM 656 C C . ALA A 1 83 ? 1.579 -15.389 -0.084 1.00 94.94 83 ALA A C 1
ATOM 658 O O . ALA A 1 83 ? 2.685 -15.892 0.090 1.00 94.94 83 ALA A O 1
ATOM 659 N N . GLY A 1 84 ? 0.667 -15.943 -0.887 1.00 94.12 84 GLY A N 1
ATOM 660 C CA . GLY A 1 84 ? 0.814 -17.275 -1.478 1.00 94.12 84 GLY A CA 1
ATOM 661 C C . GLY A 1 84 ? 1.595 -17.321 -2.791 1.00 94.12 84 GLY A C 1
ATOM 662 O O . GLY A 1 84 ? 2.194 -18.348 -3.093 1.00 94.12 84 GLY A O 1
ATOM 663 N N . VAL A 1 85 ? 1.588 -16.236 -3.574 1.00 91.12 85 VAL A N 1
ATOM 664 C CA . VAL A 1 85 ? 2.264 -16.171 -4.882 1.00 91.12 85 VAL A CA 1
ATOM 665 C C . VAL A 1 85 ? 3.515 -15.305 -4.820 1.00 91.12 85 VAL A C 1
ATOM 667 O O . VAL A 1 85 ? 4.553 -15.718 -5.326 1.00 91.12 85 VAL A O 1
ATOM 670 N N . LEU A 1 86 ? 3.437 -14.122 -4.199 1.00 88.81 86 LEU A N 1
ATOM 671 C CA . LEU A 1 86 ? 4.587 -13.209 -4.123 1.00 88.81 86 LEU A CA 1
ATOM 672 C C . LEU A 1 86 ? 5.499 -13.476 -2.917 1.00 88.81 86 LEU A C 1
ATOM 674 O O . LEU A 1 86 ? 6.607 -12.950 -2.874 1.00 88.81 86 LEU A O 1
ATOM 678 N N . GLY A 1 87 ? 5.048 -14.257 -1.930 1.00 92.12 87 GLY A N 1
ATOM 679 C CA . GLY A 1 87 ? 5.794 -14.480 -0.688 1.00 92.12 87 GLY A CA 1
ATOM 680 C C . GLY A 1 87 ? 5.860 -13.246 0.220 1.00 92.12 87 GLY A C 1
ATOM 681 O O . GLY A 1 87 ? 6.769 -13.137 1.038 1.00 92.12 87 GLY A O 1
ATOM 682 N N . ILE A 1 88 ? 4.908 -12.315 0.084 1.00 91.69 88 ILE A N 1
ATOM 683 C CA . ILE A 1 88 ? 4.811 -11.072 0.859 1.00 91.69 88 ILE A CA 1
ATOM 684 C C . ILE A 1 88 ? 3.615 -11.184 1.818 1.00 91.69 88 ILE A C 1
ATOM 686 O O . ILE A 1 88 ? 2.497 -10.789 1.468 1.00 91.69 88 ILE A O 1
ATOM 690 N N . PRO A 1 89 ? 3.794 -11.753 3.024 1.00 95.25 89 PRO A N 1
ATOM 691 C CA . PRO A 1 89 ? 2.737 -11.769 4.023 1.00 95.25 89 PRO A CA 1
ATOM 692 C C . PRO A 1 89 ? 2.502 -10.352 4.554 1.00 95.25 89 PRO A C 1
ATOM 694 O O . PRO A 1 89 ? 3.430 -9.673 4.990 1.00 95.25 89 PRO A O 1
ATOM 697 N N . LEU A 1 90 ? 1.245 -9.910 4.538 1.00 95.69 90 LEU A N 1
ATOM 698 C CA . LEU A 1 90 ? 0.854 -8.614 5.084 1.00 95.69 90 LEU A CA 1
ATOM 699 C C . LEU A 1 90 ? 0.310 -8.762 6.512 1.00 95.69 90 LEU A C 1
ATOM 701 O O . LEU A 1 90 ? -0.521 -9.651 6.737 1.00 95.69 90 LEU A O 1
ATOM 705 N N . PRO A 1 91 ? 0.661 -7.860 7.449 1.00 97.19 91 PRO A N 1
ATOM 706 C CA . PRO A 1 91 ? -0.057 -7.723 8.715 1.00 97.19 91 PRO A CA 1
ATOM 707 C C . PRO A 1 91 ? -1.558 -7.554 8.473 1.00 97.19 91 PRO A C 1
ATOM 709 O O . PRO A 1 91 ? -1.969 -7.034 7.432 1.00 97.19 91 PRO A O 1
ATOM 712 N N . GLU A 1 92 ? -2.391 -8.032 9.392 1.00 97.69 92 GLU A N 1
ATOM 713 C CA . GLU A 1 92 ? -3.848 -8.042 9.218 1.00 97.69 92 GLU A CA 1
ATOM 714 C C . GLU A 1 92 ? -4.438 -6.647 8.998 1.00 97.69 92 GLU A C 1
ATOM 716 O O . GLU A 1 92 ? -5.407 -6.485 8.260 1.00 97.69 92 GLU A O 1
ATOM 721 N N . GLU A 1 93 ? -3.835 -5.648 9.630 1.00 98.00 93 GLU A N 1
ATOM 722 C CA . GLU A 1 93 ? -4.220 -4.250 9.574 1.00 98.00 93 GLU A CA 1
ATOM 723 C C . GLU A 1 93 ? -3.901 -3.575 8.237 1.00 98.00 93 GLU A C 1
ATOM 725 O O . GLU A 1 93 ? -4.455 -2.516 7.964 1.00 98.00 93 GLU A O 1
ATOM 730 N N . VAL A 1 94 ? -3.058 -4.172 7.385 1.00 97.50 94 VAL A N 1
ATOM 731 C CA . VAL A 1 94 ? -2.688 -3.611 6.078 1.00 97.50 94 VAL A CA 1
ATOM 732 C C . VAL A 1 94 ? -3.606 -4.166 4.990 1.00 97.50 94 VAL A C 1
ATOM 734 O O . VAL A 1 94 ? -3.518 -5.331 4.601 1.00 97.50 94 VAL A O 1
ATOM 737 N N . LEU A 1 95 ? -4.490 -3.329 4.458 1.00 98.19 95 LEU A N 1
ATOM 738 C CA . LEU A 1 95 ? -5.466 -3.716 3.442 1.00 98.19 95 LEU A CA 1
ATOM 739 C C . LEU A 1 95 ? -4.990 -3.296 2.040 1.00 98.19 95 LEU A C 1
ATOM 741 O O . LEU A 1 95 ? -4.996 -2.098 1.748 1.00 98.19 95 LEU A O 1
ATOM 745 N N . PRO A 1 96 ? -4.615 -4.233 1.147 1.00 97.62 96 PRO A N 1
ATOM 746 C CA . PRO A 1 96 ? -4.236 -3.904 -0.226 1.00 97.62 96 PRO A CA 1
ATOM 747 C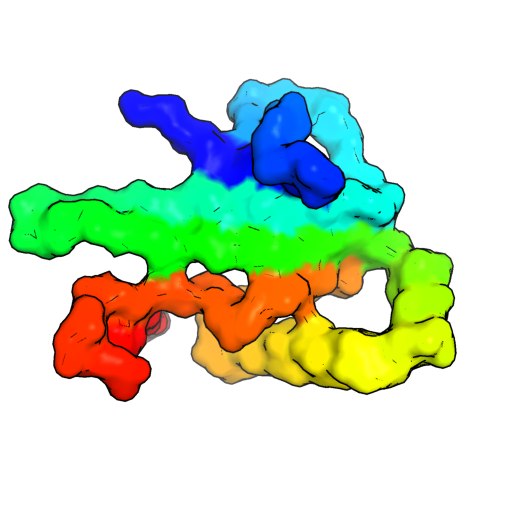 C . PRO A 1 96 ? -5.449 -3.496 -1.075 1.00 97.62 96 PRO A C 1
ATOM 749 O O . PRO A 1 96 ? -6.423 -4.244 -1.234 1.00 97.62 96 PRO A O 1
ATOM 752 N N . LEU A 1 97 ? -5.376 -2.307 -1.673 1.00 96.00 97 LEU A N 1
ATOM 753 C CA . LEU A 1 97 ? -6.459 -1.717 -2.467 1.00 96.00 97 LEU A CA 1
ATOM 754 C C . LEU A 1 97 ? -6.196 -1.767 -3.979 1.00 96.00 97 LEU A C 1
ATOM 756 O O . LEU A 1 97 ? -7.156 -1.787 -4.757 1.00 96.00 97 LEU A O 1
ATOM 760 N N . SER A 1 98 ? -4.924 -1.836 -4.381 1.00 92.44 98 SER A N 1
ATOM 761 C CA . SER A 1 98 ? -4.469 -1.891 -5.777 1.00 92.44 98 SER A CA 1
ATOM 762 C C . SER A 1 98 ? -4.871 -3.184 -6.495 1.00 92.44 98 SER A C 1
ATOM 764 O O . SER A 1 98 ? -4.992 -4.250 -5.891 1.00 92.44 98 SER A O 1
ATOM 766 N N . ASN A 1 99 ? -5.072 -3.102 -7.812 1.00 89.06 99 ASN A N 1
ATOM 767 C CA . ASN A 1 99 ? -5.304 -4.276 -8.663 1.00 89.06 99 ASN A CA 1
ATOM 768 C C . ASN A 1 99 ? -4.008 -5.008 -9.039 1.00 89.06 99 ASN A C 1
ATOM 770 O O . ASN A 1 99 ? -4.084 -6.124 -9.546 1.00 89.06 99 ASN A O 1
ATOM 774 N N . MET A 1 100 ? -2.848 -4.394 -8.802 1.00 87.56 100 MET A N 1
ATOM 775 C CA . MET A 1 100 ? -1.537 -4.924 -9.177 1.00 87.56 100 MET A CA 1
ATOM 776 C C . MET A 1 100 ? -0.541 -4.832 -8.005 1.00 87.56 100 MET A C 1
ATOM 778 O O . MET A 1 100 ? 0.541 -4.280 -8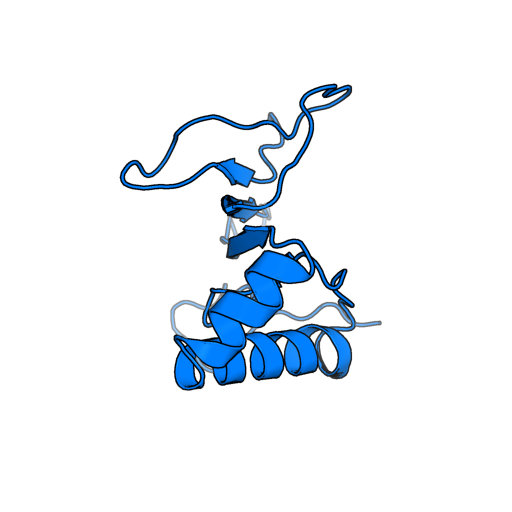.181 1.00 87.56 100 MET A O 1
ATOM 782 N N . PRO A 1 101 ? -0.891 -5.362 -6.814 1.00 90.06 101 PRO A N 1
ATOM 783 C CA . PRO A 1 101 ? -0.089 -5.168 -5.612 1.00 90.06 101 PRO A CA 1
ATOM 784 C C . PRO A 1 101 ? 1.322 -5.735 -5.762 1.00 90.06 101 PRO A C 1
ATOM 786 O O . PRO A 1 101 ? 1.482 -6.916 -6.072 1.00 90.06 101 PRO A O 1
ATOM 789 N N . ALA A 1 102 ? 2.324 -4.900 -5.494 1.00 87.56 102 ALA A N 1
ATOM 790 C CA . ALA A 1 102 ? 3.751 -5.191 -5.577 1.00 87.56 102 ALA A CA 1
ATOM 791 C C . ALA A 1 102 ? 4.230 -5.675 -6.963 1.00 87.56 102 ALA A C 1
ATOM 793 O O . ALA A 1 102 ? 5.279 -6.313 -7.076 1.00 87.56 102 ALA A O 1
ATOM 794 N N . ILE A 1 103 ? 3.469 -5.398 -8.030 1.00 85.69 103 ILE A N 1
ATOM 795 C CA . ILE A 1 103 ? 3.826 -5.800 -9.394 1.00 85.69 103 ILE A CA 1
ATOM 796 C C . ILE A 1 103 ? 4.533 -4.650 -10.106 1.00 85.69 103 ILE A C 1
ATOM 798 O O . ILE A 1 103 ? 4.004 -3.550 -10.235 1.00 85.69 103 ILE A O 1
ATOM 802 N N . ILE A 1 104 ? 5.696 -4.957 -10.679 1.00 81.88 104 ILE A N 1
ATOM 803 C CA . ILE A 1 104 ? 6.390 -4.087 -11.627 1.00 81.88 104 ILE A CA 1
ATOM 804 C C . ILE A 1 104 ? 6.115 -4.598 -13.044 1.00 81.88 104 ILE A C 1
ATOM 806 O O . ILE A 1 104 ? 6.401 -5.754 -13.370 1.00 81.88 104 ILE A O 1
ATOM 810 N N . SER A 1 105 ? 5.599 -3.721 -13.906 1.00 76.94 105 SER A N 1
ATOM 811 C CA . SER A 1 105 ? 5.359 -4.009 -15.326 1.00 76.94 105 SER A CA 1
ATOM 812 C C . SER A 1 105 ? 6.279 -3.153 -16.205 1.00 76.94 105 SER A C 1
ATOM 814 O O . SER A 1 105 ? 5.838 -2.148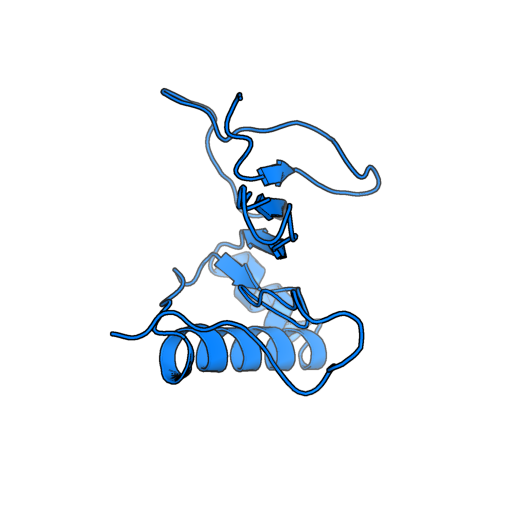 -16.767 1.00 76.94 105 SER A O 1
ATOM 816 N N . PRO A 1 106 ? 7.567 -3.512 -16.347 1.00 72.31 106 PRO A N 1
ATOM 817 C CA . PRO A 1 106 ? 8.526 -2.670 -17.062 1.00 72.31 106 PRO A CA 1
ATOM 818 C C . PRO A 1 106 ? 8.379 -2.775 -18.587 1.00 72.31 106 PRO A C 1
ATOM 820 O O . PRO A 1 106 ? 8.878 -1.925 -19.322 1.00 72.31 106 PRO A O 1
ATOM 823 N N . PHE A 1 107 ? 7.700 -3.811 -19.085 1.00 76.00 107 PHE A N 1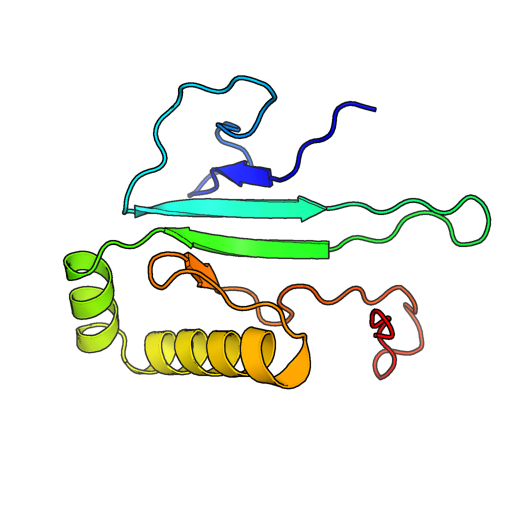
ATOM 824 C CA . PHE A 1 107 ? 7.582 -4.087 -20.512 1.00 76.00 107 PHE A CA 1
ATOM 825 C C . PHE A 1 107 ? 6.314 -3.452 -21.090 1.00 76.00 107 PHE A C 1
ATOM 827 O O . PHE A 1 107 ? 5.301 -4.123 -21.277 1.00 76.00 107 PHE A O 1
ATOM 834 N N . LEU A 1 108 ? 6.380 -2.156 -21.418 1.00 69.12 108 LEU A N 1
ATOM 835 C CA . LEU A 1 108 ? 5.245 -1.368 -21.934 1.00 69.12 108 LEU A CA 1
ATOM 836 C C . LEU A 1 108 ? 4.485 -2.046 -23.094 1.00 69.12 108 LEU A C 1
ATOM 838 O O . LEU A 1 108 ? 3.269 -1.919 -23.193 1.00 69.12 108 LEU A O 1
ATOM 842 N N . LEU A 1 109 ? 5.191 -2.782 -23.962 1.00 79.50 109 LEU A N 1
ATOM 843 C CA . LEU A 1 109 ? 4.617 -3.459 -25.134 1.00 79.50 109 LEU A CA 1
ATOM 844 C C . LEU A 1 109 ? 4.402 -4.972 -24.947 1.00 79.50 109 LEU A C 1
ATOM 846 O O . LEU A 1 109 ? 3.936 -5.637 -25.870 1.00 79.50 109 LEU A O 1
ATOM 850 N N . ALA A 1 110 ? 4.708 -5.524 -23.770 1.00 82.00 110 ALA A N 1
ATOM 851 C CA . ALA A 1 110 ? 4.489 -6.933 -23.447 1.00 82.00 110 ALA A CA 1
ATOM 852 C C . ALA A 1 110 ? 3.646 -7.067 -22.161 1.00 82.00 110 ALA A C 1
ATOM 854 O O . ALA A 1 110 ? 4.142 -7.530 -21.136 1.00 82.00 110 ALA A O 1
ATOM 855 N N . PRO A 1 111 ? 2.341 -6.729 -22.207 1.00 75.56 111 PRO A N 1
ATOM 856 C CA . PRO A 1 111 ? 1.471 -6.616 -21.024 1.00 75.56 111 PRO A CA 1
ATOM 857 C C . PRO A 1 111 ? 1.189 -7.947 -20.309 1.00 75.56 111 PRO A C 1
ATOM 859 O O . PRO A 1 111 ? 0.475 -7.989 -19.312 1.00 75.56 111 PRO A O 1
ATOM 862 N N . ARG A 1 112 ? 1.713 -9.059 -20.836 1.00 82.56 112 ARG A N 1
ATOM 863 C CA . ARG A 1 112 ? 1.628 -10.396 -20.235 1.00 82.56 112 ARG A CA 1
ATOM 864 C C . ARG A 1 112 ? 2.920 -10.803 -19.520 1.00 82.56 112 ARG A C 1
ATOM 866 O O . ARG A 1 112 ? 3.046 -11.962 -19.139 1.00 82.56 112 ARG A O 1
ATOM 873 N N . GLN A 1 113 ? 3.878 -9.887 -19.381 1.00 79.75 113 GLN A N 1
ATOM 874 C CA . GLN A 1 113 ? 5.158 -10.111 -18.720 1.00 79.75 113 GLN A CA 1
ATOM 875 C C . GLN A 1 113 ? 5.321 -9.149 -17.543 1.00 79.75 113 GLN A C 1
ATOM 877 O O . GLN A 1 113 ? 5.107 -7.947 -17.674 1.00 79.75 113 GLN A O 1
ATOM 882 N N . VAL A 1 114 ? 5.739 -9.691 -16.404 1.00 77.00 114 VAL A N 1
ATOM 883 C CA . VAL A 1 114 ? 6.054 -8.945 -15.179 1.00 77.00 114 VAL A CA 1
ATOM 884 C C . VAL A 1 114 ? 7.425 -9.383 -14.672 1.00 77.00 114 VAL A C 1
ATOM 886 O O . VAL A 1 114 ? 7.865 -10.494 -14.979 1.00 77.00 114 VAL A O 1
ATOM 889 N N . LEU A 1 115 ? 8.107 -8.524 -13.913 1.00 74.69 115 LEU A N 1
ATOM 890 C CA . LEU A 1 115 ? 9.291 -8.946 -13.159 1.00 74.69 115 LEU A CA 1
ATOM 891 C C . LEU A 1 115 ? 8.855 -9.569 -11.833 1.00 74.69 115 LEU A C 1
ATOM 893 O O . LEU A 1 115 ? 7.980 -9.037 -11.155 1.00 74.69 115 LEU A O 1
ATOM 897 N N . ALA A 1 116 ? 9.497 -10.672 -11.461 1.00 70.69 116 ALA A N 1
ATOM 898 C CA . ALA A 1 116 ? 9.347 -11.306 -10.159 1.00 70.69 116 ALA A CA 1
ATOM 899 C C . ALA A 1 116 ? 10.734 -11.529 -9.550 1.00 70.69 116 ALA A C 1
ATOM 901 O O . ALA A 1 116 ? 11.694 -11.806 -10.273 1.00 70.69 116 ALA A O 1
ATOM 902 N N . LEU A 1 117 ? 10.839 -11.405 -8.227 1.00 65.81 117 LEU A N 1
ATOM 903 C CA . LEU A 1 117 ? 12.044 -11.810 -7.512 1.00 65.81 117 LEU A CA 1
ATOM 904 C C . LEU A 1 117 ? 12.115 -13.339 -7.522 1.00 65.81 117 LEU A C 1
ATOM 906 O O . LEU A 1 117 ? 11.139 -14.011 -7.194 1.00 65.81 117 LEU A O 1
ATOM 910 N N . GLN A 1 118 ? 13.260 -13.879 -7.929 1.00 60.75 118 GLN A N 1
ATOM 911 C CA . GLN A 1 118 ? 13.529 -15.308 -7.838 1.00 60.75 118 GLN A CA 1
ATOM 912 C C . GLN A 1 118 ? 14.078 -15.596 -6.436 1.00 60.75 118 GLN A C 1
ATOM 914 O O . GLN A 1 118 ? 15.013 -14.918 -6.005 1.00 60.75 118 GLN A O 1
ATOM 919 N N . SER A 1 119 ? 13.456 -16.539 -5.726 1.00 57.75 119 SER A N 1
ATOM 920 C CA . SER A 1 119 ? 13.941 -17.056 -4.444 1.00 57.75 119 SER A CA 1
ATOM 921 C C . SER A 1 119 ? 15.124 -18.005 -4.601 1.00 57.75 119 SER A C 1
ATOM 923 O O . SER A 1 119 ? 15.259 -18.633 -5.678 1.00 57.75 119 SER A O 1
#